Protein AF-C6Q0Z8-F1 (afdb_monomer_lite)

Secondary structure (DSSP, 8-state):
-TTTTTS-S-----HHHHHHHHHTSTTT----S-------------TT-HHHHHHHHHHHHHHHHTTHHHHHHHHHHSS-----

Radius of gyration: 17.07 Å; chains: 1; bounding box: 37×23×43 Å

Foldseek 3Di:
DCCLVVVDVDDDDDPQVVVLVCVVVDPRDDDDPDDPDDDDDDDDDPPPPVVVVVVVVVVVVVCVVVCVQVVVCCVRRVGRPDDD

Sequence (84 aa):
MDLKTGRIDAVVVDEVVGRYYISKKPGQYKVADEDFGKEDYGVGIRKSDVTFKNELDKTLDAMKADGTADKISQKWFGKNIIAK

pLDDT: mean 92.7, std 5.21, range [68.81, 98.5]

Structure (mmCIF, N/CA/C/O backbone):
data_AF-C6Q0Z8-F1
#
_entry.id   AF-C6Q0Z8-F1
#
loop_
_atom_site.group_PDB
_atom_site.id
_atom_site.type_symbol
_atom_site.label_atom_id
_atom_site.label_alt_id
_atom_site.label_comp_id
_atom_site.label_asym_id
_atom_site.label_entity_id
_atom_site.label_seq_id
_atom_site.pdbx_PDB_ins_code
_atom_site.Cartn_x
_atom_site.Cartn_y
_atom_site.Cartn_z
_atom_site.occupancy
_atom_site.B_iso_or_equiv
_atom_site.auth_seq_id
_atom_site.auth_comp_id
_atom_site.auth_asym_id
_atom_site.auth_atom_id
_atom_site.pdbx_PDB_model_num
ATOM 1 N N . MET A 1 1 ? -12.120 11.889 17.028 1.00 68.81 1 MET A N 1
ATOM 2 C CA . MET A 1 1 ? -12.497 11.353 15.706 1.00 68.81 1 MET A CA 1
ATOM 3 C C . MET A 1 1 ? -13.963 11.006 15.767 1.00 68.81 1 MET A C 1
ATOM 5 O O . MET A 1 1 ? -14.355 10.330 16.715 1.00 68.81 1 MET A O 1
ATOM 9 N N . ASP A 1 2 ? -14.723 11.503 14.799 1.00 91.56 2 ASP A N 1
ATOM 10 C CA . ASP A 1 2 ? -16.189 11.535 14.776 1.00 91.56 2 ASP A CA 1
ATOM 11 C C . ASP A 1 2 ? -16.851 10.179 15.041 1.00 91.56 2 ASP A C 1
ATOM 13 O O . ASP A 1 2 ? -17.850 10.127 15.755 1.00 91.56 2 ASP A O 1
ATOM 17 N N . LEU A 1 3 ? -16.227 9.083 14.592 1.00 93.31 3 LEU A N 1
ATOM 18 C CA . LEU A 1 3 ? -16.682 7.715 14.856 1.00 93.31 3 LEU A CA 1
ATOM 19 C C . LEU A 1 3 ? -16.677 7.363 16.356 1.00 93.31 3 LEU A C 1
ATOM 21 O O . LEU A 1 3 ? -17.644 6.821 16.873 1.00 93.31 3 LEU A O 1
ATOM 25 N N . LYS A 1 4 ? -15.618 7.722 17.101 1.00 90.62 4 LYS A N 1
ATOM 26 C CA . LYS A 1 4 ? -15.544 7.469 18.558 1.00 90.62 4 LYS A CA 1
ATOM 27 C C . LYS A 1 4 ? -16.606 8.264 19.321 1.00 90.62 4 LYS A C 1
ATOM 29 O O . LYS A 1 4 ? -17.097 7.816 20.348 1.00 90.62 4 LYS A O 1
ATOM 34 N N . THR A 1 5 ? -16.886 9.479 18.859 1.00 94.06 5 THR A N 1
ATOM 35 C CA . THR A 1 5 ? -17.828 10.394 19.511 1.00 94.06 5 THR A CA 1
ATOM 36 C C . THR A 1 5 ? -19.272 10.189 19.049 1.00 94.06 5 THR A C 1
ATOM 38 O O . THR A 1 5 ? -20.132 10.938 19.492 1.00 94.06 5 THR A O 1
ATOM 41 N N . GLY A 1 6 ? -19.539 9.226 18.157 1.00 94.31 6 GLY A N 1
ATOM 42 C CA . GLY A 1 6 ? -20.886 8.917 17.667 1.00 94.31 6 GLY A CA 1
ATOM 43 C C . GLY A 1 6 ? -21.476 9.957 16.712 1.00 94.31 6 GLY A C 1
ATOM 44 O O . GLY A 1 6 ? -22.689 10.056 16.589 1.00 94.31 6 GLY A O 1
ATOM 45 N N . ARG A 1 7 ? -20.639 10.769 16.053 1.00 97.56 7 ARG A N 1
ATOM 46 C CA . ARG A 1 7 ? -21.093 11.742 15.040 1.00 97.56 7 ARG A CA 1
ATOM 47 C C . ARG A 1 7 ? -21.353 11.099 13.675 1.00 97.56 7 ARG A C 1
ATOM 49 O O . ARG A 1 7 ? -22.026 11.705 12.851 1.00 97.56 7 ARG A O 1
ATOM 56 N N . ILE A 1 8 ? -20.771 9.925 13.442 1.00 96.62 8 ILE A N 1
ATOM 57 C CA . ILE A 1 8 ? -20.929 9.093 12.248 1.00 96.62 8 ILE A CA 1
ATOM 58 C C . ILE A 1 8 ? -20.982 7.627 12.681 1.00 96.62 8 ILE A C 1
ATOM 60 O O . ILE A 1 8 ? -20.349 7.267 13.678 1.00 96.62 8 ILE A O 1
ATOM 64 N N . ASP A 1 9 ? -21.676 6.795 11.910 1.00 94.19 9 ASP A N 1
ATOM 65 C CA . ASP A 1 9 ? -21.840 5.367 12.212 1.00 94.19 9 ASP A CA 1
ATOM 66 C C . ASP A 1 9 ? -20.728 4.493 11.614 1.00 94.19 9 ASP A C 1
ATOM 68 O O . ASP A 1 9 ? -20.385 3.445 12.163 1.00 94.19 9 ASP A O 1
ATOM 72 N N . ALA A 1 10 ? -20.140 4.924 10.494 1.00 94.25 10 ALA A N 1
ATOM 73 C CA . ALA A 1 10 ? -19.114 4.180 9.773 1.00 94.25 10 ALA A CA 1
ATOM 74 C C . ALA A 1 10 ? -18.144 5.109 9.029 1.00 94.25 10 ALA A C 1
ATOM 76 O O . ALA A 1 10 ? -18.435 6.279 8.775 1.00 94.25 10 ALA A O 1
ATOM 77 N N . VAL A 1 11 ? -16.981 4.564 8.670 1.00 93.69 11 VAL A N 1
ATOM 78 C CA . VAL A 1 11 ? -15.977 5.207 7.815 1.00 93.69 11 VAL A CA 1
ATOM 79 C C . VAL A 1 11 ? -15.619 4.229 6.705 1.00 93.69 11 VAL A C 1
ATOM 81 O O . VAL A 1 11 ? -15.268 3.087 6.995 1.00 93.69 11 VAL A O 1
ATOM 84 N N . VAL A 1 12 ? -15.670 4.689 5.456 1.00 94.19 12 VAL A N 1
ATOM 85 C CA . VAL A 1 12 ? -15.078 3.975 4.320 1.00 94.19 12 VAL A CA 1
ATOM 86 C C . VAL A 1 12 ? -13.627 4.423 4.200 1.00 94.19 12 VAL A C 1
ATOM 88 O O . VAL A 1 12 ? -13.346 5.620 4.150 1.00 94.19 12 VAL A O 1
ATOM 91 N N . VAL A 1 13 ? -12.707 3.466 4.224 1.00 93.56 13 VAL A N 1
ATOM 92 C CA . VAL A 1 13 ? -11.269 3.714 4.148 1.00 93.56 13 VAL A CA 1
ATOM 93 C C . VAL A 1 13 ? -10.572 2.490 3.577 1.00 93.56 13 VAL A C 1
ATOM 95 O O . VAL A 1 13 ? -10.956 1.360 3.871 1.00 93.56 13 VAL A O 1
ATOM 98 N N . ASP A 1 14 ? -9.508 2.735 2.830 1.00 93.12 14 ASP A N 1
ATOM 99 C CA . ASP A 1 14 ? -8.496 1.770 2.427 1.00 93.12 14 ASP A CA 1
ATOM 100 C C . ASP A 1 14 ? -8.123 0.802 3.558 1.00 93.12 14 ASP A C 1
ATOM 102 O O . ASP A 1 14 ? -7.703 1.221 4.645 1.00 93.12 14 ASP A O 1
ATOM 106 N N . GLU A 1 15 ? -8.211 -0.504 3.296 1.00 88.75 15 GLU A N 1
ATOM 107 C CA . GLU A 1 15 ? -8.027 -1.545 4.315 1.00 88.75 15 GLU A CA 1
ATOM 108 C C . GLU A 1 15 ? -6.667 -1.429 5.021 1.00 88.75 15 GLU A C 1
ATOM 110 O O . GLU A 1 15 ? -6.575 -1.521 6.249 1.00 88.75 15 GLU A O 1
ATOM 115 N N . VAL A 1 16 ? -5.602 -1.188 4.253 1.00 87.69 16 VAL A N 1
ATOM 116 C CA . VAL A 1 16 ? -4.230 -1.088 4.766 1.00 87.69 16 VAL A CA 1
ATOM 117 C C . VAL A 1 16 ? -4.098 0.073 5.758 1.00 87.69 16 VAL A C 1
ATOM 119 O O . VAL A 1 16 ? -3.534 -0.087 6.846 1.00 87.69 16 VAL A O 1
ATOM 122 N N . VAL A 1 17 ? -4.672 1.229 5.420 1.00 89.88 17 VAL A N 1
ATOM 123 C CA . VAL A 1 17 ? -4.672 2.426 6.270 1.00 89.88 17 VAL A CA 1
ATOM 124 C C . VAL A 1 17 ? -5.564 2.210 7.491 1.00 89.88 17 VAL A C 1
ATOM 12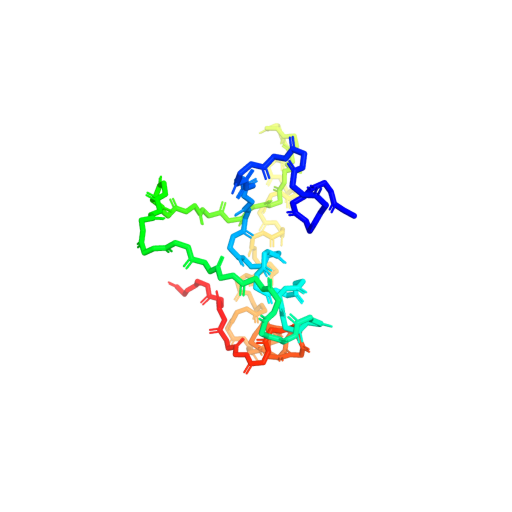6 O O . VAL A 1 17 ? -5.137 2.459 8.623 1.00 89.88 17 VAL A O 1
ATOM 129 N N . GLY A 1 18 ? -6.775 1.691 7.284 1.00 91.50 18 GLY A N 1
ATOM 130 C CA . GLY A 1 18 ? -7.729 1.387 8.346 1.00 91.50 18 GLY A CA 1
ATOM 131 C C . GLY A 1 18 ? -7.128 0.460 9.400 1.00 91.50 18 GLY A C 1
ATOM 132 O O . GLY A 1 18 ? -7.091 0.802 10.584 1.00 91.50 18 GLY A O 1
ATOM 133 N N . ARG A 1 19 ? -6.553 -0.674 8.984 1.00 87.44 19 ARG A N 1
ATOM 134 C CA . ARG A 1 19 ? -5.918 -1.639 9.897 1.00 87.44 19 ARG A CA 1
ATOM 135 C C . ARG A 1 19 ? -4.728 -1.051 10.649 1.00 87.44 19 ARG A C 1
ATOM 137 O O . ARG A 1 19 ? -4.570 -1.339 11.837 1.00 87.44 19 ARG A O 1
ATOM 144 N N . TYR A 1 20 ? -3.924 -0.202 10.009 1.00 87.62 20 TYR A N 1
ATOM 145 C CA . TYR A 1 20 ? -2.824 0.495 10.679 1.00 87.62 20 TYR A CA 1
ATOM 146 C C . TYR A 1 20 ? -3.313 1.430 11.799 1.00 87.62 20 TYR A C 1
ATOM 148 O O . TYR A 1 20 ? -2.705 1.489 12.867 1.00 87.62 20 TYR A O 1
ATOM 156 N N . TYR A 1 21 ? -4.419 2.153 11.606 1.00 89.44 21 TYR A N 1
ATOM 157 C CA . TYR A 1 21 ? -4.968 3.011 12.663 1.00 89.44 21 TYR A CA 1
ATOM 158 C C . TYR A 1 21 ? -5.700 2.226 13.755 1.00 89.44 21 TYR A C 1
ATOM 160 O O . TYR A 1 21 ? -5.600 2.592 14.930 1.00 89.44 21 TYR A O 1
ATOM 168 N N . ILE A 1 22 ? -6.385 1.138 13.396 1.00 90.56 22 ILE A N 1
ATOM 169 C CA . ILE A 1 22 ? -7.032 0.236 14.358 1.00 90.56 22 ILE A CA 1
ATOM 170 C C . ILE A 1 22 ? -5.987 -0.418 15.270 1.00 90.56 22 ILE A C 1
ATOM 172 O O . ILE A 1 22 ? -6.196 -0.468 16.482 1.00 90.56 22 ILE A O 1
ATOM 176 N N . SER A 1 23 ? -4.829 -0.836 14.740 1.00 87.25 23 SER A N 1
ATOM 177 C CA . SER A 1 23 ? -3.764 -1.453 15.553 1.00 87.25 23 SER A CA 1
ATOM 178 C C . SER A 1 23 ? -3.214 -0.519 16.640 1.00 87.25 23 SER A C 1
ATOM 180 O O . SER A 1 23 ? -2.793 -0.978 17.699 1.00 87.25 23 SER A O 1
ATOM 182 N N . LYS A 1 24 ? -3.288 0.804 16.436 1.00 89.00 24 LYS A N 1
ATOM 183 C CA . LYS A 1 24 ? -2.917 1.821 17.437 1.00 89.00 24 LYS A CA 1
ATOM 184 C C . LYS A 1 24 ? -3.985 2.064 18.509 1.00 89.00 24 LYS A C 1
ATOM 186 O O . LYS A 1 24 ? -3.720 2.794 19.468 1.00 89.00 24 LYS A O 1
ATOM 191 N N . LYS A 1 25 ? -5.201 1.540 18.333 1.00 90.56 25 LYS A N 1
ATOM 192 C CA . LYS A 1 25 ? -6.367 1.718 19.219 1.00 90.56 25 LYS A CA 1
ATOM 193 C C . LYS A 1 25 ? -7.068 0.366 19.451 1.00 90.56 25 LYS A C 1
ATOM 195 O O . LYS A 1 25 ? -8.229 0.206 19.066 1.00 90.56 25 LYS A O 1
ATOM 200 N N . PRO A 1 26 ? -6.369 -0.611 20.060 1.00 90.31 26 PRO A N 1
ATOM 201 C CA . PRO A 1 26 ? -6.878 -1.971 20.209 1.00 90.31 26 PRO A CA 1
ATOM 202 C C . PRO A 1 26 ? -8.215 -1.989 20.959 1.00 90.31 26 PRO A C 1
ATOM 204 O O . PRO A 1 26 ? -8.385 -1.296 21.960 1.00 90.31 26 PRO A O 1
ATOM 207 N N . GLY A 1 27 ? -9.172 -2.763 20.443 1.00 91.19 27 GLY A N 1
ATOM 208 C CA . GLY A 1 27 ? -10.510 -2.920 21.024 1.00 91.19 27 GLY A CA 1
ATOM 209 C C . GLY A 1 27 ? -11.464 -1.738 20.824 1.00 91.19 27 GLY A C 1
ATOM 210 O O . GLY A 1 27 ? -12.616 -1.826 21.231 1.00 91.19 27 GLY A O 1
ATOM 211 N N . GLN A 1 28 ? -11.023 -0.639 20.200 1.00 93.12 28 GLN A N 1
ATOM 212 C CA . GLN A 1 28 ? -11.858 0.557 20.049 1.00 93.12 28 GLN A CA 1
ATOM 213 C C . GLN A 1 28 ? -12.713 0.553 18.773 1.00 93.12 28 GLN A C 1
ATOM 215 O O . GLN A 1 28 ? -13.766 1.184 18.733 1.00 93.12 28 GLN A O 1
ATOM 220 N N . TYR A 1 29 ? -12.249 -0.122 17.723 1.00 93.50 29 TYR A N 1
ATOM 221 C CA . TYR A 1 29 ? -12.901 -0.161 16.417 1.00 93.50 29 TYR A CA 1
ATOM 222 C C . TYR A 1 29 ? -12.928 -1.595 15.887 1.00 93.50 29 TYR A C 1
ATOM 224 O O . TYR A 1 29 ? -12.079 -2.411 16.252 1.00 93.50 29 TYR A O 1
ATOM 232 N N . LYS A 1 30 ? -13.875 -1.873 14.991 1.00 92.00 30 LYS A N 1
ATOM 233 C CA . LYS A 1 30 ? -13.991 -3.132 14.250 1.00 92.00 30 LYS A CA 1
ATOM 234 C C . LYS A 1 30 ? -14.057 -2.850 12.751 1.00 92.00 30 LYS A C 1
ATOM 236 O O . LYS A 1 30 ? -14.501 -1.775 12.355 1.00 92.00 30 LYS A O 1
ATOM 241 N N . VAL A 1 31 ? -13.608 -3.811 11.952 1.00 92.38 31 VAL A N 1
ATOM 242 C CA . VAL A 1 31 ? -13.796 -3.822 10.494 1.00 92.38 31 VAL A CA 1
ATOM 243 C C . VAL A 1 31 ? -15.065 -4.632 10.216 1.00 92.38 31 VAL A C 1
ATOM 245 O O . VAL A 1 31 ? -15.298 -5.615 10.919 1.00 92.38 31 VAL A O 1
ATOM 248 N N . ALA A 1 32 ? -15.906 -4.174 9.288 1.00 93.44 32 ALA A N 1
ATOM 249 C CA . ALA A 1 32 ? -17.074 -4.932 8.838 1.00 93.44 32 ALA A CA 1
ATOM 250 C C . ALA A 1 32 ? -16.636 -6.170 8.035 1.00 93.44 32 ALA A C 1
ATOM 252 O O . ALA A 1 32 ? -15.508 -6.208 7.546 1.00 93.44 32 ALA A O 1
ATOM 253 N N . ASP A 1 33 ? -17.507 -7.172 7.926 1.00 90.94 33 ASP A N 1
ATOM 254 C CA . ASP A 1 33 ? -17.201 -8.380 7.149 1.00 90.94 33 ASP A CA 1
ATOM 255 C C . ASP A 1 33 ? -17.357 -8.127 5.639 1.00 90.94 33 ASP A C 1
ATOM 257 O O . ASP A 1 33 ? -16.692 -8.771 4.831 1.00 90.94 33 ASP A O 1
ATOM 261 N N . GLU A 1 34 ? -18.211 -7.174 5.258 1.00 92.50 34 GLU A N 1
ATOM 262 C CA . GLU A 1 34 ? -18.408 -6.727 3.883 1.00 92.50 34 GLU A CA 1
ATOM 263 C C . GLU A 1 34 ? -17.337 -5.720 3.434 1.00 92.50 34 GLU A C 1
ATOM 265 O O . GLU A 1 34 ? -16.966 -4.799 4.169 1.00 92.50 34 GLU A O 1
ATOM 270 N N . ASP A 1 35 ? -16.899 -5.851 2.180 1.00 91.25 35 ASP A N 1
ATOM 271 C CA . ASP A 1 35 ? -16.001 -4.917 1.503 1.00 91.25 35 ASP A CA 1
ATOM 272 C C . ASP A 1 35 ? -16.566 -4.466 0.142 1.00 91.25 35 ASP A C 1
ATOM 274 O O . ASP A 1 35 ? -17.595 -4.954 -0.332 1.00 91.25 35 ASP A O 1
ATOM 278 N N . PHE A 1 36 ? -15.907 -3.483 -0.474 1.00 91.62 36 PHE A N 1
ATOM 279 C CA . PHE A 1 36 ? -16.272 -2.946 -1.791 1.00 91.62 36 PHE A CA 1
ATOM 280 C C . PHE A 1 36 ? -15.495 -3.614 -2.939 1.00 91.62 36 PHE A C 1
ATOM 282 O O . PHE A 1 36 ? -15.491 -3.108 -4.062 1.00 91.62 36 PHE A O 1
ATOM 289 N N . GLY A 1 37 ? -14.852 -4.753 -2.678 1.00 90.62 37 GLY A N 1
ATOM 290 C CA . GLY A 1 37 ? -13.982 -5.453 -3.610 1.00 90.62 37 GLY A CA 1
ATOM 291 C C . GLY A 1 37 ? -12.494 -5.170 -3.398 1.00 90.62 37 GLY A C 1
ATOM 292 O O . GLY A 1 37 ? -12.064 -4.589 -2.404 1.00 90.62 37 GLY A O 1
ATOM 293 N N . LYS A 1 38 ? -11.691 -5.642 -4.358 1.00 88.06 38 LYS A N 1
ATOM 294 C CA . LYS A 1 38 ? -10.231 -5.505 -4.354 1.00 88.06 38 LYS A CA 1
ATOM 295 C C . LYS A 1 38 ? -9.801 -4.329 -5.214 1.00 88.06 38 LYS A C 1
ATOM 297 O O . LYS A 1 38 ? -10.341 -4.125 -6.298 1.00 88.06 38 LYS A O 1
ATOM 302 N N . GLU A 1 39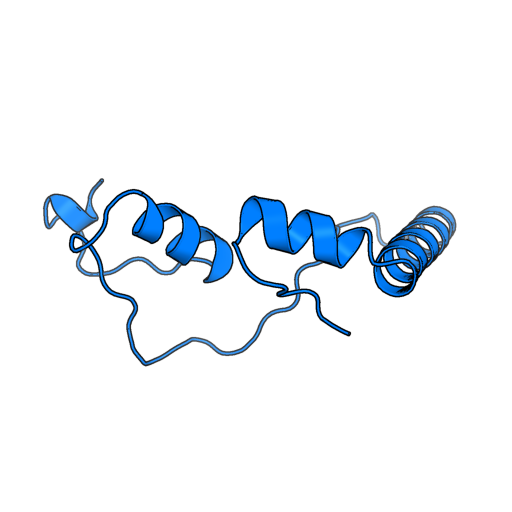 ? -8.766 -3.642 -4.758 1.00 87.94 39 GLU A N 1
ATOM 303 C CA . GLU A 1 39 ? -8.160 -2.515 -5.454 1.00 87.94 39 GLU A CA 1
ATOM 304 C C . GLU A 1 39 ? -6.641 -2.692 -5.498 1.00 87.94 39 GLU A C 1
ATOM 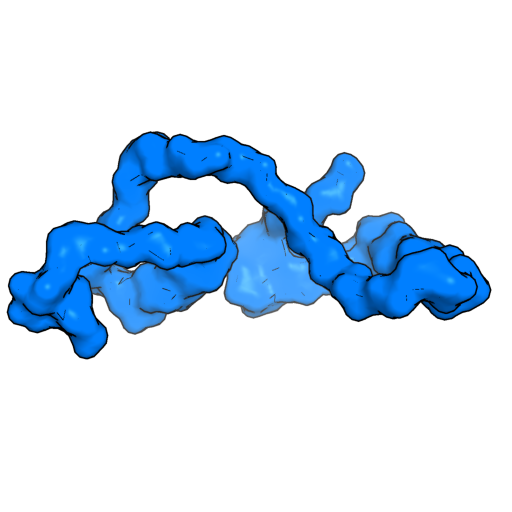306 O O . GLU A 1 39 ? -6.032 -3.180 -4.542 1.00 87.94 39 GLU A O 1
ATOM 311 N N . ASP A 1 40 ? -6.034 -2.279 -6.610 1.00 89.12 40 ASP A N 1
ATOM 312 C CA . ASP A 1 40 ? -4.584 -2.241 -6.764 1.00 89.12 40 ASP A CA 1
ATOM 313 C C . ASP A 1 40 ? -4.059 -0.828 -6.506 1.00 89.12 40 ASP A C 1
ATOM 315 O O . ASP A 1 40 ? -4.582 0.166 -7.015 1.00 89.12 40 ASP A O 1
ATOM 319 N N . TYR A 1 41 ? -2.963 -0.744 -5.754 1.00 90.19 41 TYR A N 1
ATOM 320 C CA . TYR A 1 41 ? -2.256 0.510 -5.524 1.00 90.19 41 TYR A CA 1
ATOM 321 C C . TYR A 1 41 ? -1.217 0.738 -6.616 1.00 90.19 41 TYR A C 1
ATOM 323 O O . TYR A 1 41 ? -0.400 -0.134 -6.912 1.00 90.19 41 TYR A O 1
ATOM 331 N N . GLY A 1 42 ? -1.209 1.947 -7.174 1.00 92.31 42 GLY A N 1
ATOM 332 C CA . GLY A 1 42 ? -0.273 2.345 -8.218 1.00 92.31 42 GLY A CA 1
ATOM 333 C C . GLY A 1 42 ? 0.339 3.716 -7.966 1.00 92.31 42 GLY A C 1
ATOM 334 O O . GLY A 1 42 ? -0.199 4.548 -7.236 1.00 92.31 42 GLY A O 1
ATOM 335 N N . VAL A 1 43 ? 1.474 3.967 -8.615 1.00 95.69 43 VAL A N 1
ATOM 336 C CA . VAL A 1 43 ? 2.092 5.294 -8.658 1.00 95.69 43 VAL A CA 1
ATOM 337 C C . VAL A 1 43 ? 1.522 6.053 -9.855 1.00 95.69 43 VAL A C 1
ATOM 339 O O . VAL A 1 43 ? 1.717 5.661 -11.004 1.00 95.69 43 VAL A O 1
ATOM 342 N N . GLY A 1 44 ? 0.806 7.147 -9.592 1.00 96.88 44 GLY A N 1
ATOM 343 C CA . GLY A 1 44 ? 0.246 8.000 -10.639 1.00 96.88 44 GLY A CA 1
ATOM 344 C C . GLY A 1 44 ? 1.328 8.788 -11.385 1.00 96.88 44 GLY A C 1
ATOM 345 O O . GLY A 1 44 ? 2.117 9.500 -10.767 1.00 96.88 44 GLY A O 1
ATOM 346 N N . ILE A 1 45 ? 1.336 8.697 -12.717 1.00 97.50 45 ILE A N 1
ATOM 347 C CA . ILE A 1 45 ? 2.269 9.410 -13.605 1.00 97.50 45 ILE A CA 1
ATOM 348 C C . ILE A 1 45 ? 1.527 10.068 -14.778 1.00 97.50 45 ILE A C 1
ATOM 350 O O . ILE A 1 45 ? 0.373 9.741 -15.067 1.00 97.50 45 ILE A O 1
ATOM 354 N N . ARG A 1 46 ? 2.189 10.984 -15.500 1.00 98.44 46 ARG A N 1
ATOM 355 C CA . ARG A 1 46 ? 1.652 11.516 -16.763 1.00 98.44 46 ARG A CA 1
ATOM 356 C C . ARG A 1 46 ? 1.552 10.397 -17.801 1.00 98.44 46 ARG A C 1
ATOM 358 O O . ARG A 1 46 ? 2.500 9.645 -17.997 1.00 98.44 46 ARG A O 1
ATOM 365 N N . LYS A 1 47 ? 0.431 10.344 -18.530 1.00 97.38 47 LYS A N 1
ATOM 366 C CA . LYS A 1 47 ? 0.174 9.313 -19.557 1.00 97.38 47 LYS A CA 1
ATOM 367 C C . LYS A 1 47 ? 1.219 9.287 -20.681 1.00 97.38 47 LYS A C 1
ATOM 369 O O . LYS A 1 47 ? 1.447 8.236 -21.265 1.00 97.38 47 LYS A O 1
ATOM 374 N N . SER A 1 48 ? 1.834 10.428 -20.986 1.00 98.25 48 SER A N 1
ATOM 375 C CA . SER A 1 48 ? 2.866 10.565 -22.020 1.00 98.25 48 SER A CA 1
ATOM 376 C C . SER A 1 48 ? 4.252 10.076 -21.592 1.00 98.25 48 SER A C 1
ATOM 378 O O . SER A 1 48 ? 5.111 9.885 -22.449 1.00 98.25 48 SER A O 1
ATOM 380 N N . ASP A 1 49 ? 4.500 9.880 -20.294 1.00 98.19 49 ASP A N 1
ATOM 381 C CA . ASP A 1 49 ? 5.852 9.680 -19.758 1.00 98.19 49 ASP A CA 1
ATOM 382 C C . ASP A 1 49 ? 6.261 8.200 -19.783 1.00 98.19 49 ASP A C 1
ATOM 384 O O . ASP A 1 49 ? 6.558 7.586 -18.757 1.00 98.19 49 ASP A O 1
ATOM 388 N N . VAL A 1 50 ? 6.289 7.619 -20.984 1.00 98.00 50 VAL A N 1
ATOM 389 C CA . VAL A 1 50 ? 6.559 6.187 -21.205 1.00 98.00 50 VAL A CA 1
ATOM 390 C C . VAL A 1 50 ? 7.942 5.775 -20.692 1.00 98.00 50 VAL A C 1
ATOM 392 O O . VAL A 1 50 ? 8.072 4.736 -20.050 1.00 98.00 50 VAL A O 1
ATOM 395 N N . THR A 1 51 ? 8.973 6.597 -20.912 1.00 98.25 51 THR A N 1
ATOM 396 C CA . THR A 1 51 ? 10.338 6.295 -20.446 1.00 98.25 51 THR A CA 1
ATOM 397 C C . THR A 1 51 ? 10.405 6.184 -18.925 1.00 98.25 51 THR A C 1
ATOM 399 O O . THR A 1 51 ? 10.995 5.243 -18.404 1.00 98.25 51 THR A O 1
ATOM 402 N N . PHE A 1 52 ? 9.764 7.114 -18.210 1.00 98.25 52 PHE A N 1
ATOM 403 C CA . PHE A 1 52 ? 9.726 7.079 -16.749 1.00 98.25 52 PHE A CA 1
ATOM 404 C C . PHE A 1 52 ? 8.904 5.894 -16.241 1.00 98.25 52 PHE A C 1
ATOM 406 O O . PHE A 1 52 ? 9.339 5.210 -15.31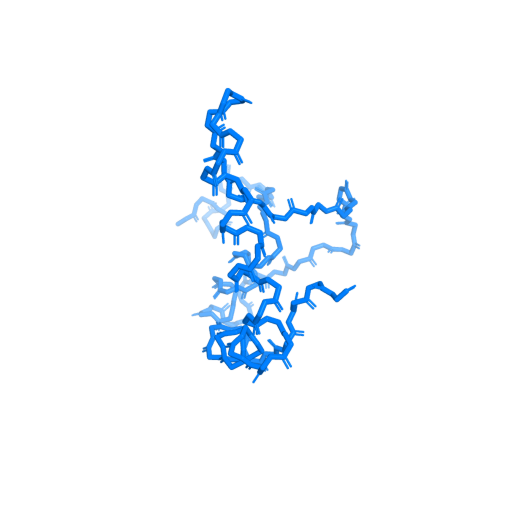9 1.00 98.25 52 PHE A O 1
ATOM 413 N N . LYS A 1 53 ? 7.759 5.612 -16.879 1.00 98.31 53 LYS A N 1
ATOM 414 C CA . LYS A 1 53 ? 6.932 4.445 -16.558 1.00 98.31 53 LYS A CA 1
ATOM 415 C C . LYS A 1 53 ? 7.746 3.153 -16.595 1.00 98.31 53 LYS A C 1
ATOM 417 O O . LYS A 1 53 ? 7.723 2.394 -15.636 1.00 98.31 53 LYS A O 1
ATOM 422 N N . ASN A 1 54 ? 8.478 2.926 -17.684 1.00 98.44 54 ASN A N 1
ATOM 423 C CA . ASN A 1 54 ? 9.223 1.686 -17.882 1.00 98.44 54 ASN A CA 1
ATOM 424 C C . ASN A 1 54 ? 10.327 1.504 -16.835 1.00 98.44 54 ASN A C 1
ATOM 426 O O . ASN A 1 54 ? 10.519 0.397 -16.338 1.00 98.44 54 ASN A O 1
ATOM 430 N N . GLU A 1 55 ? 11.039 2.578 -16.484 1.00 98.50 55 GLU A N 1
ATOM 431 C CA . GLU A 1 55 ? 12.084 2.504 -15.460 1.00 98.50 55 GLU A CA 1
ATOM 432 C C . GLU A 1 55 ? 11.491 2.293 -14.060 1.00 98.50 55 GLU A C 1
ATOM 434 O O . GLU A 1 55 ? 12.023 1.508 -13.272 1.00 98.50 55 GLU A O 1
ATOM 439 N N . LEU A 1 56 ? 10.359 2.939 -13.763 1.00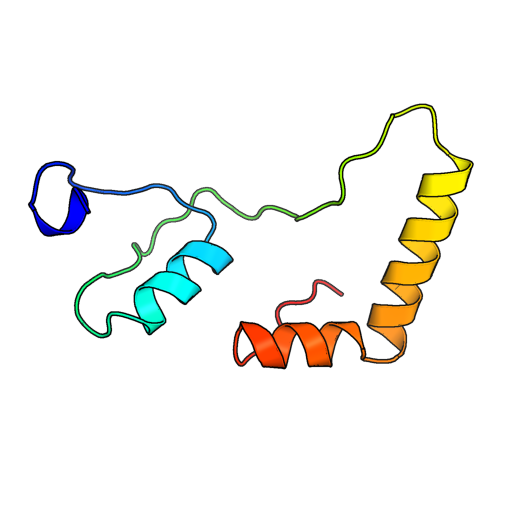 98.12 56 LEU A N 1
ATOM 440 C CA . LEU A 1 56 ? 9.634 2.743 -12.512 1.00 98.12 56 LEU A CA 1
ATOM 441 C C . LEU A 1 56 ? 9.160 1.294 -12.363 1.00 98.12 56 LEU A C 1
ATOM 443 O O . LEU A 1 56 ? 9.448 0.673 -11.342 1.00 98.12 56 LEU A O 1
ATOM 447 N N . ASP A 1 57 ? 8.490 0.749 -13.378 1.00 97.56 57 ASP A N 1
ATOM 448 C CA . ASP A 1 57 ? 7.990 -0.628 -13.358 1.00 97.56 57 ASP A CA 1
ATOM 449 C C . ASP A 1 57 ? 9.140 -1.624 -13.187 1.00 97.56 57 ASP A C 1
ATOM 451 O O . ASP A 1 57 ? 9.110 -2.455 -12.282 1.00 97.56 57 ASP A O 1
ATOM 455 N N . LYS A 1 58 ? 10.216 -1.471 -13.973 1.00 98.25 58 LYS A N 1
ATOM 456 C CA . LYS A 1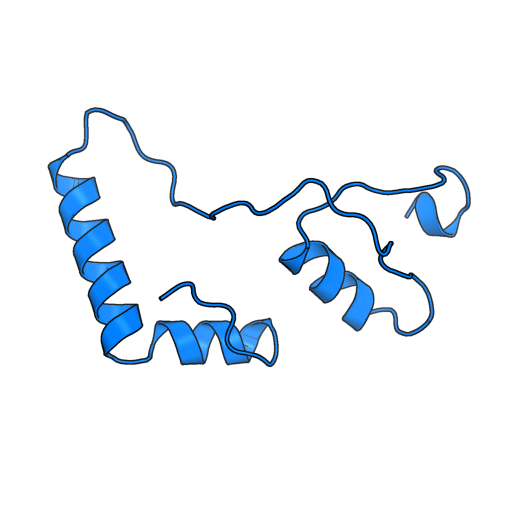 58 ? 11.424 -2.299 -13.856 1.00 98.25 58 LYS A CA 1
ATOM 457 C C . LYS A 1 58 ? 12.007 -2.265 -12.443 1.00 98.25 58 LYS A C 1
ATOM 459 O O . LYS A 1 58 ? 12.424 -3.299 -11.922 1.00 98.25 58 LYS A O 1
ATOM 464 N N . THR A 1 59 ? 12.053 -1.087 -11.826 1.00 98.00 59 THR A N 1
ATOM 465 C CA . THR A 1 59 ? 12.574 -0.923 -10.463 1.00 98.00 59 THR A CA 1
ATOM 466 C C . THR A 1 59 ? 11.676 -1.611 -9.440 1.00 98.00 59 THR A C 1
ATOM 468 O O . THR A 1 59 ? 12.171 -2.325 -8.569 1.00 98.00 59 THR A O 1
ATOM 471 N N . LEU A 1 60 ? 10.357 -1.438 -9.553 1.00 96.88 60 LEU A N 1
ATOM 472 C CA . LEU A 1 60 ? 9.390 -2.076 -8.661 1.00 96.88 60 LEU A CA 1
ATOM 473 C C . LEU A 1 60 ? 9.428 -3.604 -8.792 1.00 96.88 60 LEU A C 1
ATOM 475 O O . LEU A 1 60 ? 9.412 -4.296 -7.774 1.00 96.88 60 LEU A O 1
ATOM 479 N N . ASP A 1 61 ? 9.547 -4.133 -10.007 1.00 96.94 61 ASP A N 1
ATOM 480 C CA . ASP A 1 61 ? 9.665 -5.573 -10.251 1.00 96.94 61 ASP A CA 1
ATOM 481 C C . ASP A 1 61 ? 10.975 -6.141 -9.694 1.00 96.94 61 ASP A C 1
ATOM 483 O O . ASP A 1 61 ? 10.968 -7.198 -9.060 1.00 96.94 61 ASP A O 1
ATOM 487 N N . ALA A 1 62 ? 12.090 -5.417 -9.833 1.00 98.06 62 ALA A N 1
ATOM 488 C CA . ALA A 1 62 ? 13.355 -5.801 -9.211 1.00 98.06 62 ALA A CA 1
ATOM 489 C C . ALA A 1 62 ? 13.247 -5.847 -7.676 1.00 98.06 62 ALA A C 1
ATOM 491 O O . ALA A 1 62 ? 13.693 -6.816 -7.064 1.00 98.06 62 ALA A O 1
ATOM 492 N N . MET A 1 63 ? 12.584 -4.859 -7.060 1.00 97.62 63 MET A N 1
ATOM 493 C CA . MET A 1 63 ? 12.343 -4.826 -5.609 1.00 97.62 63 MET A CA 1
ATOM 494 C C . MET A 1 63 ? 11.427 -5.955 -5.119 1.00 97.62 63 MET A C 1
ATOM 496 O O . MET A 1 63 ? 11.524 -6.384 -3.965 1.00 97.62 63 MET A O 1
ATOM 500 N N . LYS A 1 64 ? 10.491 -6.413 -5.958 1.00 95.94 64 LYS A N 1
ATOM 501 C CA . LYS A 1 64 ? 9.676 -7.600 -5.666 1.00 95.94 64 LYS A CA 1
ATOM 502 C C . LYS A 1 64 ? 10.525 -8.867 -5.755 1.00 95.94 64 LYS A C 1
ATOM 504 O O . LYS A 1 64 ? 10.446 -9.711 -4.867 1.00 95.94 64 LYS A O 1
ATOM 509 N N . ALA A 1 65 ? 11.352 -8.985 -6.793 1.00 97.00 65 ALA A N 1
ATOM 510 C CA . ALA A 1 65 ? 12.187 -10.158 -7.036 1.00 97.00 65 ALA A CA 1
ATOM 511 C C . ALA A 1 65 ? 13.289 -10.343 -5.978 1.00 97.00 65 ALA A C 1
ATOM 513 O O . ALA A 1 65 ? 13.573 -11.473 -5.581 1.00 97.00 65 ALA A O 1
ATOM 514 N N . ASP A 1 66 ? 13.892 -9.253 -5.498 1.00 97.69 66 ASP A N 1
ATOM 515 C CA . ASP A 1 66 ? 14.984 -9.294 -4.516 1.00 97.69 66 ASP A CA 1
ATOM 516 C C . ASP A 1 66 ? 14.513 -9.298 -3.044 1.00 97.69 66 ASP A C 1
ATOM 518 O O . ASP A 1 66 ? 15.325 -9.380 -2.115 1.00 97.69 66 ASP A O 1
ATOM 522 N N . GLY A 1 67 ? 13.196 -9.225 -2.812 1.00 97.19 67 GLY A N 1
ATOM 523 C CA . GLY A 1 67 ? 12.582 -9.231 -1.483 1.00 97.19 67 GLY A CA 1
ATOM 524 C C . GLY A 1 67 ? 12.685 -7.904 -0.721 1.00 97.19 67 GLY A C 1
ATOM 525 O O . GLY A 1 67 ? 12.325 -7.836 0.460 1.00 97.19 67 GLY A O 1
ATOM 526 N N . THR A 1 68 ? 13.155 -6.827 -1.348 1.00 98.00 68 THR A N 1
ATOM 527 C CA . THR A 1 68 ? 13.160 -5.485 -0.751 1.00 98.00 68 THR A CA 1
ATOM 528 C C . THR A 1 68 ? 11.739 -5.013 -0.451 1.00 98.00 68 THR A C 1
ATOM 530 O O . THR A 1 68 ? 11.481 -4.499 0.642 1.00 98.00 68 THR A O 1
ATOM 533 N N . ALA A 1 69 ? 10.797 -5.240 -1.371 1.00 96.31 69 ALA A N 1
ATOM 534 C CA . ALA A 1 69 ? 9.388 -4.899 -1.178 1.00 96.31 69 ALA A CA 1
ATOM 535 C C . ALA A 1 69 ? 8.774 -5.657 0.016 1.00 96.31 69 ALA A C 1
ATOM 537 O O . ALA A 1 69 ? 8.095 -5.056 0.851 1.00 96.31 69 ALA A O 1
ATOM 538 N N . ASP A 1 70 ? 9.098 -6.945 0.162 1.00 96.19 70 ASP A N 1
ATOM 539 C CA . ASP A 1 70 ? 8.646 -7.783 1.277 1.00 96.19 70 ASP A CA 1
ATOM 540 C C . ASP A 1 70 ? 9.125 -7.226 2.628 1.00 96.19 70 ASP A C 1
ATOM 542 O O . ASP A 1 70 ? 8.339 -7.102 3.572 1.00 96.19 70 ASP A O 1
ATOM 546 N N . LYS A 1 71 ? 10.400 -6.817 2.720 1.00 97.38 71 LYS A N 1
ATOM 547 C CA . LYS A 1 71 ? 10.971 -6.201 3.935 1.00 97.38 71 LYS A CA 1
ATOM 548 C C . LYS A 1 71 ? 10.267 -4.894 4.299 1.00 97.38 71 LYS A C 1
ATOM 550 O O . LYS A 1 71 ? 10.006 -4.644 5.478 1.00 97.38 71 LYS A O 1
ATOM 555 N N . ILE A 1 72 ? 9.951 -4.063 3.304 1.00 94.69 72 ILE A N 1
ATOM 556 C CA . ILE A 1 72 ? 9.209 -2.812 3.508 1.00 94.69 72 ILE A CA 1
ATOM 557 C C . ILE A 1 72 ? 7.798 -3.119 4.020 1.00 94.69 72 ILE A C 1
ATOM 559 O O . ILE A 1 72 ? 7.380 -2.542 5.025 1.00 94.69 72 ILE A O 1
ATOM 563 N N . SER A 1 73 ? 7.093 -4.060 3.388 1.00 91.75 73 SER A N 1
ATOM 564 C CA . SER A 1 73 ? 5.753 -4.477 3.808 1.00 91.75 73 SER A CA 1
ATOM 565 C C . SER A 1 73 ? 5.748 -4.992 5.246 1.00 91.75 73 SER A C 1
ATOM 567 O O . SER A 1 73 ? 4.933 -4.562 6.064 1.00 91.75 73 SER A O 1
ATOM 569 N N . GLN A 1 74 ? 6.703 -5.858 5.590 1.00 92.50 74 GLN A N 1
ATOM 570 C CA . GLN A 1 74 ? 6.830 -6.408 6.936 1.00 92.50 74 GLN A CA 1
ATOM 571 C C . GLN A 1 74 ? 7.061 -5.310 7.981 1.00 92.50 74 GLN A C 1
ATOM 573 O O . GLN A 1 74 ? 6.439 -5.336 9.042 1.00 92.50 74 GLN A O 1
ATOM 578 N N . LYS A 1 75 ? 7.916 -4.323 7.682 1.00 90.06 75 LYS A N 1
ATOM 579 C CA . LYS A 1 75 ? 8.216 -3.205 8.590 1.00 90.06 75 LYS A CA 1
ATOM 580 C C . LYS A 1 75 ? 6.976 -2.380 8.932 1.00 90.06 75 LYS A C 1
ATOM 582 O O . LYS A 1 75 ? 6.820 -1.975 10.081 1.00 90.06 75 LYS A O 1
ATOM 587 N N . TRP A 1 76 ? 6.130 -2.095 7.944 1.00 85.88 76 TRP A N 1
ATOM 588 C CA . TRP A 1 76 ? 4.997 -1.180 8.120 1.00 85.88 76 TRP A CA 1
ATOM 589 C C . TRP A 1 76 ? 3.698 -1.876 8.523 1.00 85.88 76 TRP A C 1
ATOM 591 O O . TRP A 1 76 ? 2.893 -1.279 9.238 1.00 85.88 76 TRP A O 1
ATOM 601 N N . PHE A 1 77 ? 3.505 -3.130 8.110 1.00 83.88 77 PHE A N 1
ATOM 602 C CA . PHE A 1 77 ? 2.234 -3.842 8.274 1.00 83.88 77 PHE A CA 1
ATOM 603 C C . PHE A 1 77 ? 2.341 -5.136 9.083 1.00 83.88 77 PHE A C 1
ATOM 605 O O . PHE A 1 77 ? 1.320 -5.764 9.355 1.00 83.88 77 PHE A O 1
ATOM 612 N N . GLY A 1 78 ? 3.550 -5.559 9.468 1.00 85.56 78 GLY A N 1
ATOM 613 C CA . GLY A 1 78 ? 3.773 -6.798 10.222 1.00 85.56 78 GLY A CA 1
ATOM 614 C C . GLY A 1 78 ? 3.506 -8.081 9.429 1.00 85.56 78 GLY A C 1
ATOM 615 O O . GLY A 1 78 ? 3.591 -9.173 9.988 1.00 85.56 78 GLY A O 1
ATOM 616 N N . LYS A 1 79 ? 3.194 -7.960 8.137 1.00 87.94 79 LYS A N 1
ATOM 617 C CA . LYS A 1 79 ? 2.992 -9.063 7.198 1.00 87.94 79 LYS A CA 1
ATOM 618 C C . LYS A 1 79 ? 3.377 -8.622 5.787 1.00 87.94 79 LYS A C 1
ATOM 620 O O . LYS A 1 79 ? 3.382 -7.425 5.481 1.00 87.94 79 LYS A O 1
ATOM 625 N N . ASN A 1 80 ? 3.661 -9.588 4.921 1.00 89.81 80 ASN A N 1
ATOM 626 C CA . ASN A 1 80 ? 3.820 -9.328 3.497 1.00 89.81 80 ASN A CA 1
ATOM 627 C C . ASN A 1 80 ? 2.439 -9.179 2.829 1.00 89.81 80 ASN A C 1
ATOM 629 O O . ASN A 1 80 ? 1.638 -10.111 2.877 1.00 89.81 80 ASN A O 1
ATOM 633 N N . ILE A 1 81 ? 2.171 -8.012 2.238 1.00 88.94 81 ILE A N 1
ATOM 634 C CA . ILE A 1 81 ? 0.958 -7.708 1.462 1.00 88.94 81 ILE A CA 1
ATOM 635 C C . ILE A 1 81 ? 1.267 -7.364 -0.001 1.00 88.94 81 ILE A C 1
ATOM 637 O O . ILE A 1 81 ? 0.406 -6.842 -0.702 1.00 88.94 81 ILE A O 1
ATOM 641 N N . ILE A 1 82 ? 2.497 -7.604 -0.461 1.00 90.12 82 ILE A N 1
ATOM 642 C CA . ILE A 1 82 ? 2.909 -7.297 -1.829 1.00 90.12 82 ILE A CA 1
ATOM 643 C C . ILE A 1 82 ? 2.194 -8.237 -2.805 1.00 90.12 82 ILE A C 1
ATOM 645 O O . ILE A 1 82 ? 2.283 -9.459 -2.681 1.00 90.12 82 ILE A O 1
ATOM 649 N N . ALA A 1 83 ? 1.509 -7.654 -3.792 1.00 83.00 83 ALA A N 1
ATOM 650 C CA . ALA A 1 83 ? 0.950 -8.393 -4.917 1.00 83.00 83 ALA A CA 1
ATOM 651 C C . ALA A 1 83 ? 2.089 -8.949 -5.790 1.00 83.00 83 ALA A C 1
ATOM 653 O O . ALA A 1 83 ? 2.977 -8.195 -6.215 1.00 83.00 83 ALA A O 1
ATOM 654 N N . LYS A 1 84 ? 2.065 -10.266 -6.012 1.00 73.50 84 LYS A N 1
ATOM 655 C CA . LYS A 1 84 ? 3.032 -11.007 -6.828 1.00 73.50 84 LYS A CA 1
ATOM 656 C C . LYS A 1 84 ? 2.473 -11.279 -8.211 1.00 73.50 84 LYS A C 1
ATOM 658 O O . LYS A 1 84 ? 1.289 -11.674 -8.275 1.00 73.50 84 LYS A O 1
#

InterPro domains:
  IPR001638 Solute-binding protein family 3/N-terminal domain of MltF [PF00497] (29-79)

Organism: NCBI:txid536227